Protein AF-A0A6N8GFY6-F1 (afdb_monomer)

Solvent-accessible surface area (backbone atoms only — not comparable to full-atom values): 4892 Å² total; per-residue (Å²): 131,88,86,78,85,70,82,52,67,38,44,49,67,46,78,47,80,46,78,47,75,58,65,100,85,55,84,37,35,30,35,39,39,32,27,22,64,82,68,77,42,78,45,80,47,80,32,52,52,93,48,36,66,59,54,51,50,53,58,73,54,30,81,47,41,33,35,31,71,82,76,74,43,78,44,70,38,72,68,79,130

Foldseek 3Di:
DDDDPDFPKWWFDDWDWDWDDDDDPDFTWIWIWTQTPPNPDIDTDIGTPVCVVVVVVLVVQAPTWMARPVVRDIDGPPRDD

Radius of gyration: 14.54 Å; Cα contacts (8 Å, |Δi|>4): 140; chains: 1; bounding box: 29×36×41 Å

pLDDT: mean 83.51, std 15.33, range [45.34, 96.62]

Sequence (81 aa):
MPAGQGKNIRRVTSVDVIRSRQGDGDAGSYTFELTLDDGVEEYLLVVPESEASTVARLIQHSSSMQLDKNTDDLIFEKYGG

Secondary structure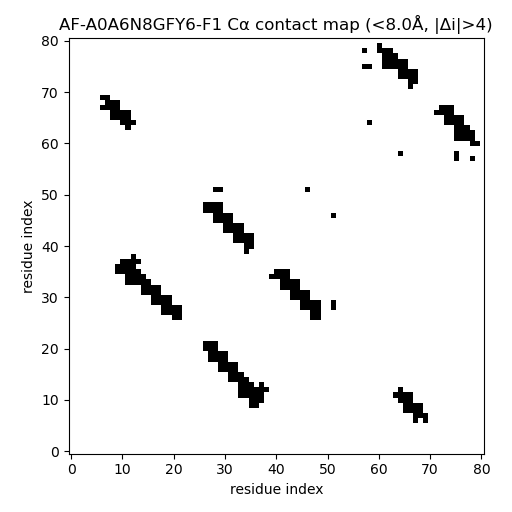 (DSSP, 8-state):
--------EEEEEEEEEEEE--STTSPPEEEEEEEETTTTEEEEEEEEHHHHHHHHHHHHH-SEEEEETTTTEEEEES---

Structure (mmCIF, N/CA/C/O backbone):
data_AF-A0A6N8GFY6-F1
#
_entry.id   AF-A0A6N8GFY6-F1
#
loop_
_atom_site.group_PDB
_atom_site.id
_atom_site.type_symbol
_atom_site.label_atom_id
_atom_site.label_alt_id
_atom_site.label_comp_id
_atom_site.label_asym_id
_atom_site.label_entity_id
_atom_site.label_seq_id
_atom_site.pdbx_PDB_ins_code
_atom_site.Cartn_x
_atom_site.Cartn_y
_atom_site.Cartn_z
_atom_site.occupancy
_atom_site.B_iso_or_equiv
_atom_site.auth_seq_id
_atom_site.auth_comp_id
_atom_site.auth_asym_id
_atom_site.auth_atom_id
_atom_site.pdbx_PDB_model_num
ATOM 1 N N . MET A 1 1 ? -2.607 30.327 13.931 1.00 45.47 1 MET A N 1
ATOM 2 C CA . MET A 1 1 ? -2.781 29.048 13.209 1.00 45.47 1 MET A CA 1
ATOM 3 C C . MET A 1 1 ? -4.225 28.998 12.738 1.00 45.47 1 MET A C 1
ATOM 5 O O . MET A 1 1 ? -5.082 29.210 13.591 1.00 45.47 1 MET A O 1
ATOM 9 N N . PRO A 1 2 ? -4.530 28.834 11.439 1.00 45.97 2 PRO A N 1
ATOM 10 C CA . PRO A 1 2 ? -5.914 28.666 11.031 1.00 45.97 2 PRO A CA 1
ATOM 11 C C . PRO A 1 2 ? -6.398 27.279 11.468 1.00 45.97 2 PRO A C 1
ATOM 13 O O . PRO A 1 2 ? -5.666 26.294 11.395 1.00 45.97 2 PRO A O 1
ATOM 16 N N . ALA A 1 3 ? -7.616 27.247 11.997 1.00 45.78 3 ALA A N 1
ATOM 17 C CA . ALA A 1 3 ? -8.292 26.056 12.476 1.00 45.78 3 ALA A CA 1
ATOM 18 C C . ALA A 1 3 ? -8.770 25.185 11.300 1.00 45.78 3 ALA A C 1
ATOM 20 O O . ALA A 1 3 ? -9.351 25.708 10.353 1.00 45.78 3 ALA A O 1
ATOM 21 N N . GLY A 1 4 ? -8.601 23.861 11.408 1.00 49.59 4 GLY A N 1
ATOM 22 C CA . GLY A 1 4 ? -9.551 22.921 10.804 1.00 49.59 4 GLY A CA 1
ATOM 23 C C . GLY A 1 4 ? -9.189 22.194 9.504 1.00 49.59 4 GLY A C 1
ATOM 24 O O . GLY A 1 4 ? -10.110 21.862 8.768 1.00 49.59 4 GLY A O 1
ATOM 25 N N . GLN A 1 5 ? -7.931 21.836 9.228 1.00 54.44 5 GLN A N 1
ATOM 26 C CA . GLN A 1 5 ? -7.707 20.652 8.378 1.00 54.44 5 GLN A CA 1
ATOM 27 C C . GLN A 1 5 ? -7.849 19.409 9.260 1.00 54.44 5 GLN A C 1
ATOM 29 O O . GLN A 1 5 ? -6.899 18.964 9.901 1.00 54.44 5 GLN A O 1
ATOM 34 N N . GLY A 1 6 ? -9.081 18.905 9.380 1.00 60.53 6 GLY A N 1
ATOM 35 C CA . GLY A 1 6 ? -9.318 17.592 9.974 1.00 60.53 6 GLY A CA 1
ATOM 36 C C . GLY A 1 6 ? -8.462 16.566 9.235 1.00 60.53 6 GLY A C 1
ATOM 37 O O . GLY A 1 6 ? -8.429 16.564 8.003 1.00 60.53 6 GLY A O 1
ATOM 38 N N . LYS A 1 7 ? -7.716 15.742 9.972 1.00 68.38 7 LYS A N 1
ATOM 39 C CA . LYS A 1 7 ? -6.887 14.701 9.361 1.00 68.38 7 LYS A CA 1
ATOM 40 C C . LYS A 1 7 ? -7.807 13.775 8.550 1.00 68.38 7 LYS A C 1
ATOM 42 O O . LYS A 1 7 ? -8.726 13.197 9.128 1.00 68.38 7 LYS A O 1
ATOM 47 N N . ASN A 1 8 ? -7.606 13.670 7.236 1.00 88.62 8 ASN A N 1
ATOM 48 C CA . ASN A 1 8 ? -8.399 12.798 6.362 1.00 88.62 8 ASN A CA 1
ATOM 49 C C . ASN A 1 8 ? -7.720 11.430 6.289 1.00 88.62 8 ASN A C 1
ATOM 51 O O . ASN A 1 8 ?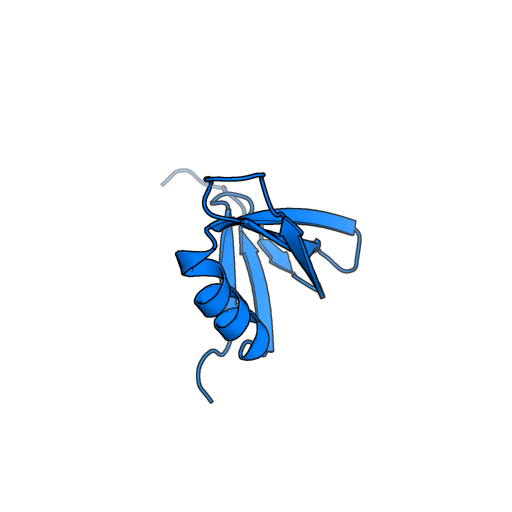 -7.196 11.027 5.253 1.00 88.62 8 ASN A O 1
ATOM 55 N N . ILE A 1 9 ? -7.675 10.768 7.443 1.00 90.62 9 ILE A N 1
ATOM 56 C CA . ILE A 1 9 ? -6.998 9.487 7.610 1.00 90.62 9 ILE A CA 1
ATOM 57 C C . ILE A 1 9 ? -7.971 8.360 7.304 1.00 90.62 9 ILE A C 1
ATOM 59 O O . ILE A 1 9 ? -9.062 8.311 7.874 1.00 90.62 9 ILE A O 1
ATOM 63 N N . ARG A 1 10 ? -7.544 7.441 6.443 1.00 94.56 10 ARG A N 1
ATOM 64 C CA . ARG A 1 10 ? -8.262 6.210 6.115 1.00 94.56 10 ARG A CA 1
ATOM 65 C C . ARG A 1 10 ? -7.492 5.007 6.602 1.00 94.56 10 ARG A C 1
AT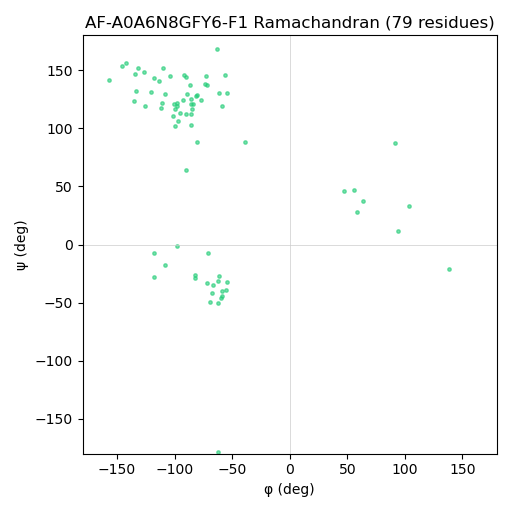OM 67 O O . ARG A 1 10 ? -6.266 4.969 6.499 1.00 94.56 10 ARG A O 1
ATOM 74 N N . ARG A 1 11 ? -8.198 4.009 7.123 1.00 94.88 11 ARG A N 1
ATOM 75 C CA . ARG A 1 11 ? -7.569 2.748 7.512 1.00 94.88 11 ARG A CA 1
ATOM 76 C C . ARG A 1 11 ? -7.372 1.896 6.270 1.00 94.88 11 ARG A C 1
ATOM 78 O O . ARG A 1 11 ? -8.338 1.637 5.564 1.00 94.88 11 ARG A O 1
ATOM 85 N N . VAL A 1 12 ? -6.160 1.399 6.047 1.00 95.81 12 VAL A N 1
ATOM 86 C CA . VAL A 1 12 ? -5.925 0.378 5.020 1.00 95.81 12 VAL A CA 1
ATOM 87 C C . VAL A 1 12 ? -6.305 -0.982 5.600 1.00 95.81 12 VAL A C 1
ATOM 89 O O . VAL A 1 12 ? -5.875 -1.353 6.695 1.00 95.81 12 VAL A O 1
ATOM 92 N N . THR A 1 13 ? -7.147 -1.705 4.875 1.00 95.19 13 THR A N 1
ATOM 93 C CA . THR A 1 13 ? -7.778 -2.960 5.314 1.00 95.19 13 THR A CA 1
ATOM 94 C C . THR A 1 13 ? -7.387 -4.147 4.444 1.00 95.19 13 THR A C 1
ATOM 96 O O . THR A 1 13 ? -7.292 -5.260 4.955 1.00 95.19 13 THR A O 1
ATOM 99 N N . SER A 1 14 ? -7.058 -3.901 3.175 1.00 94.75 14 SER A N 1
ATOM 100 C CA . SER A 1 14 ? -6.429 -4.868 2.273 1.00 94.75 14 SER A CA 1
ATOM 101 C C . SER A 1 14 ? -5.407 -4.168 1.383 1.00 94.75 14 SER A C 1
ATOM 103 O O . SER A 1 14 ? -5.488 -2.954 1.174 1.00 94.75 14 SER A O 1
ATOM 105 N N . VAL A 1 15 ? -4.443 -4.942 0.888 1.00 94.75 15 VAL A N 1
ATOM 106 C CA . VAL A 1 15 ? -3.494 -4.514 -0.137 1.00 94.75 15 VAL A CA 1
ATOM 107 C C . VAL A 1 15 ? -3.345 -5.611 -1.177 1.00 94.75 15 VAL A C 1
ATOM 109 O O . VAL A 1 15 ? -2.904 -6.713 -0.849 1.00 94.75 15 VAL A O 1
ATOM 112 N N . ASP A 1 16 ? -3.601 -5.259 -2.429 1.00 94.69 16 ASP A N 1
ATOM 113 C CA . ASP A 1 16 ? -3.313 -6.084 -3.594 1.00 94.69 16 ASP A CA 1
ATOM 114 C C . ASP A 1 16 ? -2.162 -5.479 -4.405 1.00 94.69 16 ASP A C 1
ATOM 116 O O . ASP A 1 16 ? -1.905 -4.275 -4.367 1.00 94.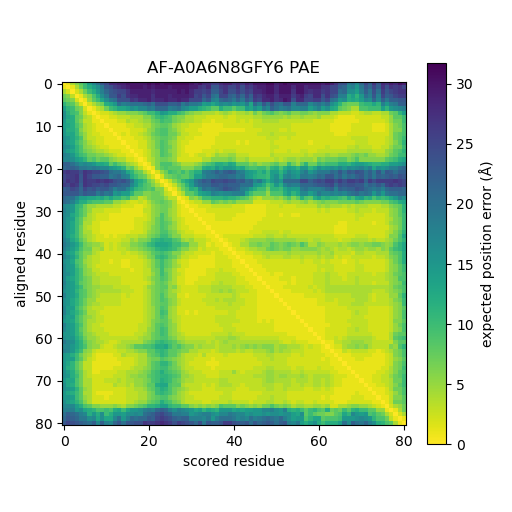69 16 ASP A O 1
ATOM 120 N N . VAL A 1 17 ? -1.406 -6.323 -5.114 1.00 92.38 17 VAL A N 1
ATOM 121 C CA . VAL A 1 17 ? -0.220 -5.887 -5.864 1.00 92.38 17 VAL A CA 1
ATOM 122 C C . VAL A 1 17 ? -0.324 -6.313 -7.316 1.00 92.38 17 VAL A C 1
ATOM 124 O O . VAL A 1 17 ? -0.324 -7.501 -7.640 1.00 92.38 17 VAL A O 1
ATOM 127 N N . ILE A 1 18 ? -0.316 -5.326 -8.204 1.00 90.50 18 ILE A N 1
ATOM 128 C CA . ILE A 1 18 ? -0.352 -5.513 -9.648 1.00 90.50 18 ILE A CA 1
ATOM 129 C C . ILE A 1 18 ? 0.993 -5.074 -10.217 1.00 90.50 18 ILE A C 1
ATOM 131 O O . ILE A 1 18 ? 1.379 -3.908 -10.135 1.00 90.50 18 ILE A O 1
ATOM 135 N N . ARG A 1 19 ? 1.724 -6.007 -10.830 1.00 84.94 19 ARG A N 1
ATOM 136 C CA . ARG A 1 19 ? 2.933 -5.669 -11.586 1.00 84.94 19 ARG A CA 1
ATOM 137 C C . ARG A 1 19 ? 2.536 -5.261 -12.997 1.00 84.94 19 ARG A C 1
ATOM 139 O O . ARG A 1 19 ? 2.057 -6.098 -13.760 1.00 84.94 19 ARG A O 1
ATOM 146 N N . SER A 1 20 ? 2.808 -4.017 -13.370 1.00 79.38 20 SER A N 1
ATOM 147 C CA . SER A 1 20 ? 2.712 -3.594 -14.761 1.00 79.38 20 SER A CA 1
ATOM 148 C C . SER A 1 20 ? 4.082 -3.758 -15.429 1.00 79.38 20 SER A C 1
ATOM 150 O O . SER A 1 20 ? 5.111 -3.291 -14.937 1.00 79.38 20 SER A O 1
ATOM 152 N N . ARG A 1 21 ? 4.120 -4.510 -16.532 1.00 66.56 21 ARG A N 1
ATOM 153 C CA . ARG A 1 21 ? 5.267 -4.529 -17.444 1.00 66.56 21 ARG A CA 1
ATOM 154 C C . ARG A 1 21 ? 4.901 -3.615 -18.606 1.00 66.56 21 ARG A C 1
ATOM 156 O O . ARG A 1 21 ? 4.098 -4.015 -19.445 1.00 66.56 21 ARG A O 1
ATOM 163 N N . GLN A 1 22 ? 5.426 -2.392 -18.633 1.00 61.31 22 GLN A N 1
ATOM 164 C CA . GLN A 1 22 ? 5.465 -1.636 -19.886 1.00 61.31 22 GLN A CA 1
ATOM 165 C C . GLN A 1 22 ? 6.548 -2.260 -20.783 1.00 61.31 22 GLN A C 1
ATOM 167 O O . GLN A 1 22 ? 7.487 -2.869 -20.277 1.00 61.31 22 GLN A O 1
ATOM 172 N N . GLY A 1 23 ? 6.316 -2.266 -22.098 1.00 58.50 23 GLY A N 1
ATOM 173 C CA . GLY A 1 23 ? 7.080 -3.047 -23.081 1.00 58.50 23 GLY A CA 1
ATOM 174 C C . GLY A 1 23 ? 8.571 -2.694 -23.198 1.00 58.50 23 GLY A C 1
ATOM 175 O O . GLY A 1 23 ? 9.081 -1.846 -22.474 1.00 58.50 23 GLY A O 1
ATOM 176 N N . ASP A 1 24 ? 9.246 -3.388 -24.125 1.00 52.91 24 ASP A N 1
ATOM 177 C CA . ASP A 1 24 ? 10.704 -3.454 -24.337 1.00 52.91 24 ASP A CA 1
ATOM 178 C C . ASP A 1 24 ? 11.463 -2.124 -24.140 1.00 52.91 24 ASP A C 1
ATOM 180 O O . ASP A 1 24 ? 11.724 -1.392 -25.095 1.00 52.91 24 ASP A O 1
ATOM 184 N N . GLY A 1 25 ? 11.878 -1.842 -22.900 1.00 60.47 25 GLY A N 1
ATOM 185 C CA . GLY A 1 25 ? 12.841 -0.783 -22.582 1.00 60.47 25 GLY A CA 1
ATOM 186 C C . GLY A 1 25 ? 12.536 0.066 -21.347 1.00 60.47 25 GLY A C 1
ATOM 187 O O . GLY A 1 25 ? 13.475 0.638 -20.795 1.00 60.47 25 GLY A O 1
ATOM 188 N N . ASP A 1 26 ? 11.284 0.121 -20.883 1.00 60.03 26 ASP A N 1
ATOM 189 C CA . ASP A 1 26 ? 10.911 0.941 -19.722 1.00 60.03 26 ASP A CA 1
ATOM 190 C C . ASP A 1 26 ? 11.030 0.167 -18.399 1.00 60.03 26 ASP A C 1
ATOM 192 O O . ASP A 1 26 ? 10.754 -1.033 -18.319 1.00 60.03 26 ASP A O 1
ATOM 196 N N . ALA A 1 27 ? 11.452 0.861 -17.335 1.00 65.50 27 ALA A N 1
ATOM 197 C CA . ALA A 1 27 ? 11.449 0.299 -15.987 1.00 65.50 27 ALA A CA 1
ATOM 198 C C . ALA A 1 27 ? 10.004 -0.038 -15.591 1.00 65.50 27 ALA A C 1
ATOM 200 O O . ALA A 1 27 ? 9.107 0.792 -15.747 1.00 65.50 27 ALA A O 1
ATOM 201 N N . GLY A 1 28 ? 9.763 -1.254 -15.093 1.00 77.31 28 GLY A N 1
ATOM 202 C CA . GLY A 1 28 ? 8.422 -1.656 -14.686 1.00 77.31 28 GLY A CA 1
ATOM 203 C C . GLY A 1 28 ? 7.896 -0.796 -13.534 1.00 77.31 28 GLY A C 1
ATOM 204 O O . GLY A 1 28 ? 8.637 -0.074 -12.860 1.00 77.31 28 GLY A O 1
ATOM 205 N N . SER A 1 29 ? 6.602 -0.910 -13.254 1.00 86.12 29 SER A N 1
ATOM 206 C CA . SER A 1 29 ? 6.017 -0.329 -12.045 1.00 86.12 29 SER A CA 1
ATOM 207 C C . SER A 1 29 ? 5.139 -1.342 -11.332 1.00 86.12 29 SER A C 1
ATOM 209 O O . SER A 1 29 ? 4.583 -2.270 -11.931 1.00 86.12 29 SER A O 1
ATOM 211 N N . TYR A 1 30 ? 5.035 -1.171 -10.022 1.00 91.56 30 TYR A N 1
ATOM 212 C CA . TYR A 1 30 ? 4.111 -1.920 -9.191 1.00 91.56 30 TYR A CA 1
ATOM 213 C C . TYR A 1 30 ? 3.008 -0.971 -8.756 1.00 91.56 30 TYR A C 1
ATOM 215 O O . TYR A 1 30 ? 3.278 0.127 -8.283 1.00 91.56 30 TYR A O 1
ATOM 223 N N . THR A 1 31 ? 1.765 -1.388 -8.937 1.00 93.25 31 THR A N 1
ATOM 224 C CA . THR A 1 31 ? 0.609 -0.704 -8.367 1.00 93.25 31 THR A CA 1
ATOM 225 C C . THR A 1 31 ? 0.182 -1.479 -7.135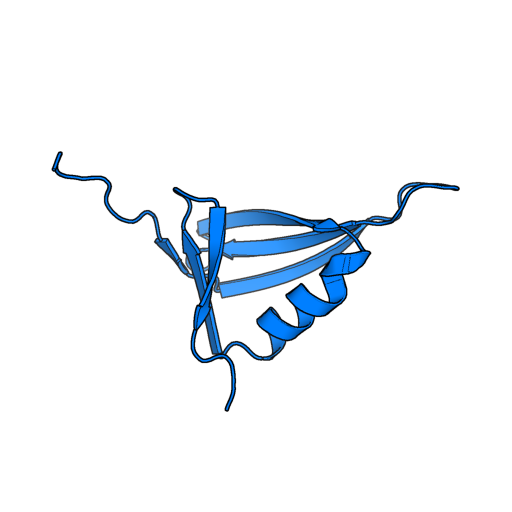 1.00 93.25 31 THR A C 1
ATOM 227 O O . THR A 1 31 ? -0.107 -2.671 -7.229 1.00 93.25 31 THR A O 1
ATOM 230 N N . PHE A 1 32 ? 0.191 -0.809 -5.988 1.00 93.75 32 PHE A N 1
ATOM 231 C CA . PHE A 1 32 ? -0.387 -1.307 -4.751 1.00 93.75 32 PHE A CA 1
ATOM 232 C C . PHE A 1 32 ? -1.801 -0.744 -4.655 1.00 93.75 32 PHE A C 1
ATOM 234 O O . PHE A 1 32 ? -1.987 0.469 -4.550 1.00 93.75 32 PHE A O 1
ATOM 241 N N . GLU A 1 33 ? -2.789 -1.619 -4.744 1.00 95.56 33 GLU A N 1
ATOM 242 C CA . GLU A 1 33 ? -4.195 -1.280 -4.595 1.00 95.56 33 GLU A CA 1
ATOM 243 C C . GLU A 1 33 ? -4.564 -1.410 -3.121 1.00 95.56 33 GLU A C 1
ATOM 245 O O . GLU A 1 33 ? -4.506 -2.494 -2.544 1.00 95.56 33 GLU A O 1
ATOM 250 N N . LEU A 1 34 ? -4.857 -0.279 -2.487 1.00 95.69 34 LEU A N 1
ATOM 251 C CA . LEU A 1 34 ? -5.187 -0.192 -1.073 1.00 95.69 34 LEU A CA 1
ATOM 252 C C . LEU A 1 34 ? -6.705 -0.147 -0.923 1.00 95.69 34 LEU A C 1
ATOM 254 O O . LEU A 1 34 ? -7.344 0.810 -1.361 1.00 95.69 34 LEU A O 1
ATOM 258 N N . THR A 1 35 ? -7.276 -1.131 -0.238 1.00 96.62 35 THR A N 1
ATOM 259 C CA . THR A 1 35 ? -8.679 -1.085 0.179 1.00 96.62 35 THR A CA 1
ATOM 260 C C . THR A 1 35 ? -8.788 -0.309 1.486 1.00 96.62 35 THR A C 1
ATOM 262 O O . THR A 1 35 ? -8.195 -0.689 2.502 1.00 96.62 35 THR A O 1
ATOM 265 N N . LEU A 1 36 ? -9.557 0.774 1.481 1.00 95.50 36 LEU A N 1
ATOM 266 C CA . LEU A 1 36 ? -9.720 1.703 2.591 1.00 95.50 36 LEU A CA 1
ATOM 267 C C . LEU A 1 36 ? -11.058 1.501 3.310 1.00 95.50 36 LEU A C 1
ATOM 269 O O . LEU A 1 36 ? -12.074 1.205 2.680 1.00 95.50 36 LEU A O 1
ATOM 273 N N . ASP A 1 37 ? -11.046 1.699 4.630 1.00 93.62 37 ASP A N 1
ATOM 274 C CA . ASP A 1 37 ? -12.229 1.705 5.500 1.00 93.62 37 ASP A CA 1
ATOM 275 C C . ASP A 1 37 ? -13.176 0.503 5.245 1.00 93.62 37 ASP A C 1
ATOM 277 O O . ASP A 1 37 ? -14.386 0.669 5.131 1.00 93.62 37 ASP A O 1
ATOM 281 N N . ASP A 1 38 ? -12.613 -0.709 5.136 1.00 91.94 38 ASP A N 1
ATOM 282 C CA . ASP A 1 38 ? -13.320 -1.986 4.912 1.00 91.94 38 ASP A CA 1
ATOM 283 C C . ASP A 1 38 ? -14.076 -2.071 3.566 1.00 91.94 38 ASP A C 1
ATOM 285 O O . ASP A 1 38 ? -15.158 -2.652 3.471 1.00 91.94 38 ASP A O 1
ATOM 289 N N . GLY A 1 39 ? -13.493 -1.510 2.502 1.00 88.75 39 GLY A N 1
ATOM 290 C CA . GLY A 1 39 ? -14.039 -1.594 1.138 1.00 88.75 39 GLY A CA 1
ATOM 291 C C . GLY A 1 39 ? -14.924 -0.419 0.742 1.00 88.75 39 GLY A C 1
ATOM 292 O O . GLY A 1 39 ? -15.607 -0.478 -0.277 1.00 88.75 39 GLY A O 1
ATOM 293 N N . VAL A 1 40 ? -14.926 0.651 1.537 1.00 93.38 40 VAL A N 1
ATOM 294 C CA . VAL A 1 40 ? -15.648 1.890 1.214 1.00 93.38 40 VAL A CA 1
ATOM 295 C C . VAL A 1 40 ? -14.957 2.654 0.086 1.00 93.38 40 VAL A C 1
ATOM 297 O O . VAL A 1 40 ? -15.628 3.313 -0.709 1.00 93.38 40 VAL A O 1
ATOM 300 N N . GLU A 1 41 ? -13.629 2.583 0.016 1.00 92.38 41 GLU A N 1
ATOM 301 C CA . GLU A 1 41 ? -12.833 3.288 -0.984 1.00 92.38 41 GLU A CA 1
ATOM 302 C C . GLU A 1 41 ? -11.609 2.462 -1.402 1.00 92.38 41 GLU A C 1
ATOM 304 O O . GLU A 1 41 ? -11.095 1.654 -0.631 1.00 92.38 41 GLU A O 1
ATOM 309 N N . GLU A 1 42 ? -11.126 2.692 -2.620 1.00 93.50 42 GLU A N 1
ATOM 310 C CA . GLU A 1 42 ? -9.886 2.128 -3.149 1.00 93.50 42 GLU A CA 1
ATOM 311 C C . GLU A 1 42 ? -8.902 3.254 -3.469 1.00 93.50 42 GLU A C 1
ATOM 313 O O . GLU A 1 42 ? -9.291 4.332 -3.928 1.00 93.50 42 GLU A O 1
ATOM 318 N N . TYR A 1 43 ? -7.615 3.007 -3.235 1.00 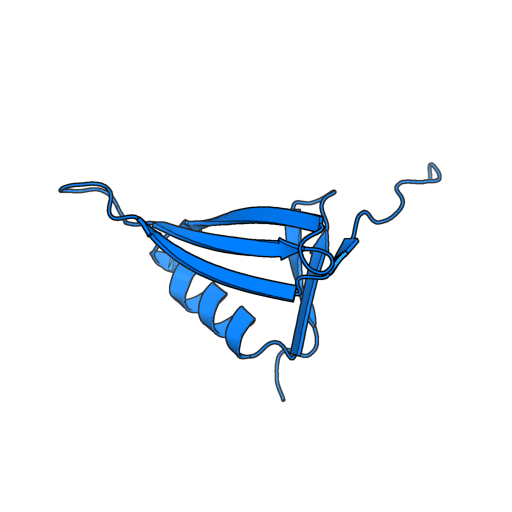93.44 43 TYR A N 1
ATOM 319 C CA . TYR A 1 43 ? -6.544 3.939 -3.566 1.00 93.44 43 TYR A CA 1
ATOM 320 C C . TYR A 1 43 ? -5.401 3.223 -4.278 1.00 93.44 43 TYR A C 1
ATOM 322 O O . TYR A 1 43 ? -4.922 2.189 -3.817 1.00 93.44 43 TYR A O 1
ATOM 330 N N . LEU A 1 44 ? -4.938 3.790 -5.392 1.00 93.31 44 LEU A N 1
ATOM 331 C CA . LEU A 1 44 ? -3.873 3.211 -6.207 1.00 93.31 44 LEU A CA 1
ATOM 332 C C . LEU A 1 44 ? -2.551 3.923 -5.933 1.00 93.31 44 LEU A C 1
ATOM 334 O O . LEU A 1 44 ? -2.349 5.066 -6.342 1.00 93.31 44 LEU A O 1
ATOM 338 N N . LEU A 1 45 ? -1.625 3.220 -5.287 1.00 91.75 45 LEU A N 1
ATOM 339 C CA . LEU A 1 45 ? -0.262 3.688 -5.078 1.00 91.75 45 LEU A CA 1
ATOM 340 C C . LEU A 1 45 ? 0.652 3.101 -6.159 1.00 91.75 45 LEU A C 1
ATOM 342 O O . LEU A 1 45 ? 0.996 1.918 -6.132 1.00 91.75 45 LEU A O 1
ATOM 346 N N . VAL A 1 46 ? 1.057 3.936 -7.115 1.00 90.94 46 VAL A N 1
ATOM 347 C CA . VAL A 1 46 ? 2.010 3.551 -8.163 1.00 90.94 46 VAL A CA 1
ATOM 348 C C . VAL A 1 46 ? 3.432 3.756 -7.653 1.00 90.94 46 VAL A C 1
ATOM 350 O O . VAL A 1 46 ? 3.823 4.868 -7.310 1.00 90.94 46 VAL A O 1
ATOM 353 N N . VAL A 1 47 ? 4.214 2.681 -7.632 1.00 90.56 47 VAL A N 1
ATOM 354 C CA . VAL A 1 47 ? 5.583 2.654 -7.114 1.00 90.56 47 VAL A CA 1
ATOM 355 C C . VAL A 1 47 ? 6.541 2.221 -8.229 1.00 90.56 47 VAL A C 1
ATOM 357 O O . VAL A 1 47 ? 6.298 1.198 -8.885 1.00 90.56 47 VAL A O 1
ATOM 360 N N . PRO A 1 48 ? 7.651 2.948 -8.452 1.00 90.81 48 PRO A N 1
ATOM 361 C CA . PRO A 1 48 ? 8.703 2.513 -9.366 1.00 90.81 48 PRO A CA 1
ATOM 362 C C . PRO A 1 48 ? 9.256 1.131 -8.986 1.00 90.81 48 PRO A C 1
ATOM 364 O O . PRO A 1 48 ? 9.389 0.809 -7.804 1.00 90.81 48 PRO A O 1
ATOM 367 N N . GLU A 1 49 ? 9.649 0.308 -9.964 1.00 89.25 49 GLU A N 1
ATOM 368 C CA . GLU A 1 49 ? 10.224 -1.024 -9.695 1.00 89.25 49 GLU A CA 1
ATOM 369 C C . GLU A 1 49 ? 11.435 -0.987 -8.744 1.00 89.25 49 GLU A C 1
ATOM 371 O O . GLU A 1 49 ? 11.593 -1.896 -7.927 1.00 89.25 49 GLU A O 1
ATOM 376 N N . SER A 1 50 ? 12.234 0.086 -8.772 1.00 90.88 50 SER A N 1
ATOM 377 C CA . SER A 1 50 ? 13.365 0.293 -7.856 1.00 90.88 50 SER A CA 1
ATOM 378 C C . SER A 1 50 ? 12.966 0.382 -6.379 1.00 90.88 50 SER A C 1
ATOM 380 O O . SER A 1 50 ? 13.768 0.050 -5.509 1.00 90.88 50 SER A O 1
ATOM 382 N N . GLU A 1 51 ? 11.738 0.807 -6.082 1.00 91.06 51 GLU A N 1
ATOM 383 C CA . GLU A 1 51 ? 11.239 1.050 -4.722 1.00 91.06 51 GLU A CA 1
ATOM 384 C C . GLU A 1 51 ? 10.215 0.001 -4.271 1.00 91.06 51 GLU A C 1
ATOM 386 O O . GLU A 1 51 ? 9.997 -0.188 -3.072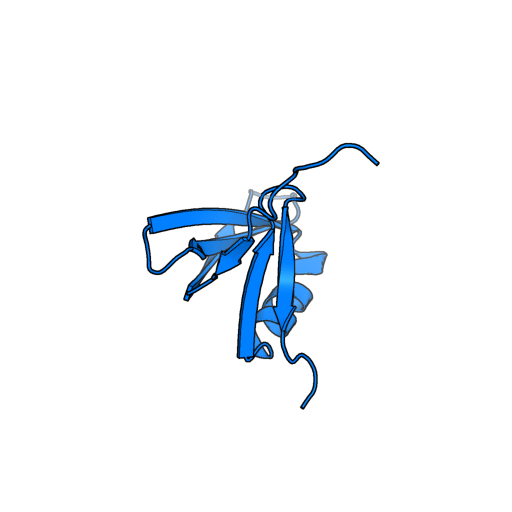 1.00 91.06 51 GLU A O 1
ATOM 391 N N . ALA A 1 52 ? 9.638 -0.746 -5.216 1.00 90.75 52 ALA A N 1
ATOM 392 C CA . ALA A 1 52 ? 8.567 -1.705 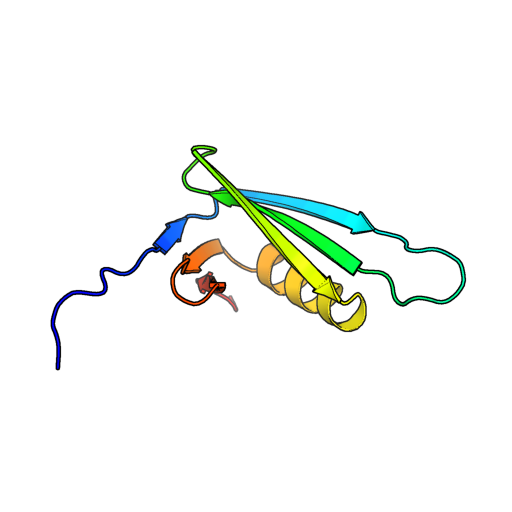-4.966 1.00 90.75 52 ALA A CA 1
ATOM 393 C C . ALA A 1 52 ? 8.921 -2.753 -3.900 1.00 90.75 52 ALA A C 1
ATOM 395 O O . ALA A 1 52 ? 8.090 -3.088 -3.058 1.00 90.75 52 ALA A O 1
ATOM 396 N N . SER A 1 53 ? 10.164 -3.250 -3.893 1.00 91.62 53 SER A N 1
ATOM 397 C CA . SER A 1 53 ? 10.604 -4.231 -2.890 1.00 91.62 53 SER A CA 1
ATOM 398 C C . SER A 1 53 ? 10.659 -3.654 -1.472 1.00 91.62 53 SER A C 1
ATOM 400 O O . SER A 1 53 ? 10.332 -4.354 -0.512 1.00 91.62 53 SER A O 1
ATOM 402 N N . THR A 1 54 ? 11.028 -2.379 -1.333 1.00 92.88 54 THR A N 1
ATOM 403 C CA . THR A 1 54 ? 11.051 -1.673 -0.049 1.00 92.88 54 THR A CA 1
ATOM 404 C C . THR A 1 54 ? 9.630 -1.464 0.451 1.00 92.88 54 THR A C 1
ATOM 406 O O . THR A 1 54 ? 9.327 -1.843 1.580 1.00 92.88 54 THR A O 1
ATOM 409 N N . VAL A 1 55 ? 8.738 -0.954 -0.404 1.00 91.75 55 VAL A N 1
ATOM 410 C CA . VAL A 1 55 ? 7.324 -0.742 -0.058 1.00 91.75 55 VAL A CA 1
ATOM 411 C C . VAL A 1 55 ? 6.650 -2.060 0.329 1.00 91.75 55 VAL A C 1
ATOM 413 O O . VAL A 1 55 ? 6.026 -2.138 1.383 1.00 91.75 55 VAL A O 1
ATOM 416 N N . ALA A 1 56 ? 6.858 -3.133 -0.440 1.00 91.12 56 ALA A N 1
ATOM 417 C CA . ALA A 1 56 ? 6.308 -4.449 -0.118 1.00 91.12 56 ALA A CA 1
ATOM 418 C C . ALA A 1 56 ? 6.773 -4.966 1.256 1.00 91.12 56 ALA A C 1
ATOM 420 O O . ALA A 1 56 ? 5.968 -5.517 2.004 1.00 91.12 56 ALA A O 1
ATOM 421 N N . ARG A 1 57 ? 8.046 -4.760 1.624 1.00 92.12 57 ARG A N 1
ATOM 422 C CA . ARG A 1 57 ? 8.559 -5.138 2.953 1.00 92.12 57 ARG A CA 1
ATOM 423 C C . ARG A 1 57 ? 7.946 -4.299 4.071 1.00 92.12 57 ARG A C 1
ATOM 425 O O . ARG A 1 57 ? 7.601 -4.860 5.106 1.00 92.12 57 ARG A O 1
ATOM 432 N N . LEU A 1 58 ? 7.792 -2.987 3.875 1.00 92.12 58 LEU A N 1
ATOM 433 C CA . LEU A 1 58 ? 7.123 -2.118 4.851 1.00 92.12 58 LEU A CA 1
ATOM 434 C C . LEU A 1 58 ? 5.688 -2.593 5.113 1.00 92.12 58 LEU A C 1
ATOM 436 O O . LEU A 1 58 ? 5.295 -2.725 6.269 1.00 92.12 58 LEU A O 1
ATOM 440 N N . ILE A 1 59 ? 4.953 -2.934 4.050 1.00 91.31 59 ILE A N 1
ATOM 441 C CA . ILE A 1 59 ? 3.589 -3.473 4.130 1.00 91.31 59 ILE A CA 1
ATOM 442 C C . ILE A 1 59 ? 3.569 -4.816 4.870 1.00 91.31 59 ILE A C 1
ATOM 444 O O . ILE A 1 59 ? 2.812 -4.979 5.822 1.00 91.31 59 ILE A O 1
ATOM 448 N N . GLN A 1 60 ? 4.431 -5.764 4.486 1.00 90.12 60 GLN A N 1
ATOM 449 C CA . GLN A 1 60 ? 4.489 -7.103 5.092 1.00 90.12 60 GLN A CA 1
ATOM 450 C C . GLN A 1 60 ? 4.849 -7.091 6.582 1.00 90.12 60 GLN A C 1
ATOM 452 O O . GLN A 1 60 ? 4.422 -7.974 7.324 1.00 90.12 60 GLN A O 1
ATOM 457 N N . HIS A 1 61 ? 5.657 -6.124 7.016 1.00 90.88 61 HIS A N 1
ATOM 458 C CA . HIS A 1 61 ? 6.109 -6.016 8.402 1.00 90.88 61 HIS A CA 1
ATOM 459 C C . HIS A 1 61 ? 5.293 -5.031 9.243 1.00 90.88 61 HIS A C 1
ATOM 461 O O . HIS A 1 61 ? 5.567 -4.879 10.433 1.00 90.88 61 HIS A O 1
ATOM 467 N N . SER A 1 62 ? 4.296 -4.368 8.659 1.00 88.38 62 SER A N 1
ATOM 468 C CA . SER A 1 62 ? 3.406 -3.483 9.397 1.00 88.38 62 SER A CA 1
ATOM 469 C C . SER A 1 62 ? 2.235 -4.260 9.995 1.00 88.38 62 SER A C 1
ATOM 471 O O . SER A 1 62 ? 1.639 -5.125 9.359 1.00 88.38 62 SER A O 1
ATOM 473 N N . SER A 1 63 ? 1.889 -3.943 11.244 1.00 86.25 63 SER A N 1
ATOM 474 C CA . SER A 1 63 ? 0.697 -4.510 11.895 1.00 86.25 63 SER A CA 1
ATOM 475 C C . SER A 1 63 ? -0.588 -3.768 11.512 1.00 86.25 63 SER A C 1
ATOM 477 O O . SER A 1 63 ? -1.679 -4.329 11.606 1.00 86.25 63 SER A O 1
ATOM 479 N N . SER A 1 64 ? -0.469 -2.493 11.141 1.00 90.75 64 SER A N 1
ATOM 480 C CA . SER A 1 64 ? -1.575 -1.627 10.736 1.00 90.75 64 SER A CA 1
ATOM 481 C C . SER A 1 64 ? -1.060 -0.491 9.862 1.00 90.75 64 SER A C 1
ATOM 483 O O . SER A 1 64 ? -0.007 0.086 10.124 1.00 90.75 64 SER A O 1
ATOM 485 N N . MET A 1 65 ? -1.836 -0.143 8.839 1.00 94.31 65 MET A N 1
ATOM 486 C CA . MET A 1 65 ? -1.508 0.933 7.909 1.00 94.31 65 MET A CA 1
ATOM 487 C C . MET A 1 65 ? -2.657 1.931 7.807 1.00 94.31 65 MET A C 1
ATOM 489 O O . MET A 1 65 ? -3.835 1.574 7.924 1.00 94.31 65 MET A O 1
ATOM 493 N N . GLN A 1 66 ? -2.299 3.187 7.576 1.00 94.81 66 GLN A N 1
ATOM 494 C CA . GLN A 1 66 ? -3.225 4.296 7.388 1.00 94.81 66 GLN A CA 1
ATOM 495 C C . GLN A 1 66 ? -2.781 5.135 6.191 1.00 94.81 66 GLN A C 1
ATOM 497 O O . GLN A 1 66 ? -1.587 5.274 5.954 1.00 94.81 66 GLN A O 1
ATOM 502 N N . LEU A 1 67 ? -3.729 5.710 5.460 1.00 94.00 67 LEU A N 1
ATOM 503 C CA . LEU A 1 67 ? -3.464 6.658 4.382 1.00 94.00 67 LEU A CA 1
ATOM 504 C C . LEU A 1 67 ? -3.945 8.045 4.810 1.00 94.00 67 LEU A C 1
ATOM 506 O O . LEU A 1 67 ? -5.130 8.208 5.111 1.00 94.00 67 LEU A O 1
ATOM 510 N N . ASP A 1 68 ? -3.055 9.037 4.826 1.00 92.81 68 ASP A N 1
ATOM 511 C CA . ASP A 1 68 ? -3.460 10.440 4.930 1.00 92.81 68 ASP A CA 1
ATOM 512 C C . ASP A 1 68 ? -3.777 10.982 3.537 1.00 92.81 68 ASP A C 1
ATOM 514 O O . ASP A 1 68 ? -2.885 11.309 2.762 1.00 92.81 68 ASP A O 1
ATOM 518 N N . LYS A 1 69 ? -5.065 11.113 3.215 1.00 88.81 69 LYS A N 1
ATOM 519 C CA . LYS A 1 69 ? -5.518 11.609 1.906 1.00 88.81 69 LYS A CA 1
ATOM 520 C C . LYS A 1 69 ? -5.267 13.099 1.682 1.00 88.81 69 LYS A C 1
ATOM 522 O O . LYS A 1 69 ? -5.568 13.609 0.608 1.00 88.81 69 LYS A O 1
ATOM 527 N N . ASN A 1 70 ? -4.825 13.834 2.701 1.00 89.44 70 ASN A N 1
ATOM 528 C CA . ASN A 1 70 ? -4.454 15.233 2.514 1.00 89.44 70 ASN A CA 1
ATOM 529 C C . ASN A 1 70 ? -3.025 15.366 1.969 1.00 89.44 70 ASN A C 1
ATOM 531 O O . ASN A 1 70 ? -2.732 16.362 1.309 1.00 89.44 70 ASN A O 1
ATOM 535 N N . THR A 1 71 ? -2.148 14.407 2.277 1.00 89.25 71 THR A N 1
ATOM 536 C CA . THR A 1 71 ? -0.728 14.421 1.890 1.00 89.25 71 THR A CA 1
ATOM 537 C C . THR A 1 71 ? -0.329 13.264 0.977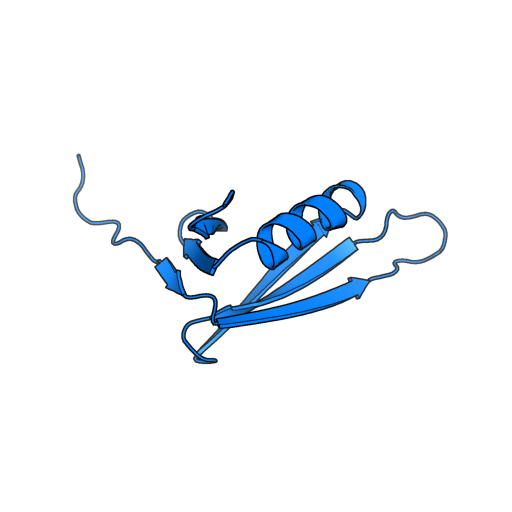 1.00 89.25 71 THR A C 1
ATOM 539 O O . THR A 1 71 ? 0.788 13.266 0.473 1.00 89.25 71 THR A O 1
ATOM 542 N N . ASP A 1 72 ? -1.236 12.312 0.749 1.00 88.06 72 ASP A N 1
ATOM 543 C CA . ASP A 1 72 ? -1.000 11.037 0.064 1.00 88.06 72 ASP A CA 1
ATOM 544 C C . ASP A 1 72 ? 0.086 10.176 0.739 1.00 88.06 72 ASP A C 1
ATOM 546 O O . ASP A 1 72 ? 0.731 9.335 0.108 1.00 88.06 72 ASP A O 1
ATOM 550 N N . ASP A 1 73 ? 0.259 10.347 2.055 1.00 90.12 73 ASP A N 1
ATOM 551 C CA . ASP A 1 73 ? 1.234 9.596 2.841 1.00 90.12 73 ASP A CA 1
ATOM 552 C C . ASP A 1 73 ? 0.659 8.260 3.322 1.00 90.12 73 ASP A C 1
ATOM 554 O O . ASP A 1 73 ? -0.350 8.206 4.035 1.00 90.12 73 ASP A O 1
ATOM 558 N N . LEU A 1 74 ? 1.362 7.170 3.000 1.00 92.06 74 LEU A N 1
ATOM 559 C CA . LEU A 1 74 ? 1.117 5.853 3.582 1.00 92.06 74 LEU A CA 1
ATOM 560 C C . LEU A 1 74 ? 1.893 5.715 4.899 1.00 92.06 74 LEU A C 1
ATOM 562 O O . LEU A 1 74 ? 3.123 5.668 4.931 1.00 92.06 74 LEU A O 1
ATOM 566 N N . ILE A 1 75 ? 1.154 5.640 6.000 1.00 91.94 75 ILE A N 1
ATOM 567 C CA . ILE A 1 75 ? 1.669 5.566 7.364 1.00 91.94 75 ILE A CA 1
ATOM 568 C C . ILE A 1 75 ? 1.675 4.103 7.810 1.00 91.94 75 ILE A C 1
ATOM 570 O O . ILE A 1 75 ? 0.630 3.453 7.873 1.00 91.94 75 ILE A O 1
ATOM 574 N N . PHE A 1 76 ? 2.856 3.605 8.170 1.00 90.69 76 PHE A N 1
ATOM 575 C CA . PHE A 1 76 ? 3.060 2.260 8.706 1.00 90.69 76 PHE A CA 1
ATOM 576 C C . PHE A 1 76 ? 3.181 2.326 10.227 1.00 90.69 76 PHE A C 1
ATOM 578 O O . PHE A 1 76 ? 4.125 2.909 10.762 1.00 90.69 76 PHE A O 1
ATOM 585 N N . GLU A 1 77 ? 2.253 1.706 10.948 1.00 83.06 77 GLU A N 1
ATOM 586 C CA . GLU A 1 77 ? 2.338 1.606 12.401 1.00 83.06 77 GLU A CA 1
ATOM 587 C C . GLU A 1 77 ? 3.052 0.311 12.814 1.00 83.06 77 GLU A C 1
ATOM 589 O O . GLU A 1 77 ? 2.919 -0.740 12.175 1.00 83.06 77 GLU A O 1
ATOM 594 N N . LYS A 1 78 ? 3.805 0.395 13.921 1.00 66.25 78 LYS A N 1
ATOM 595 C CA . LYS A 1 78 ? 4.551 -0.723 14.532 1.00 66.25 78 LYS A CA 1
ATOM 596 C C . LYS A 1 78 ? 5.532 -1.416 13.575 1.00 66.25 78 LYS A C 1
ATOM 598 O O . LYS A 1 78 ? 5.583 -2.640 13.509 1.00 66.25 78 LYS A O 1
ATOM 603 N N . TYR A 1 79 ? 6.320 -0.633 12.846 1.00 52.88 79 TYR A N 1
ATOM 604 C CA . TYR A 1 79 ? 7.444 -1.159 12.076 1.00 52.88 79 TYR A CA 1
ATOM 605 C C . TYR A 1 79 ? 8.635 -1.460 13.005 1.00 52.88 79 TYR A C 1
ATOM 607 O O . TYR A 1 79 ? 9.093 -0.567 13.716 1.00 52.88 79 TYR A O 1
ATOM 615 N N . GLY A 1 80 ? 9.133 -2.702 12.990 1.00 52.75 80 GLY A N 1
ATOM 616 C CA . GLY A 1 80 ? 10.245 -3.158 13.836 1.00 52.75 80 GLY A CA 1
ATOM 617 C C . GLY A 1 80 ? 9.780 -3.751 15.169 1.00 52.75 80 GLY A C 1
ATOM 618 O O . GLY A 1 80 ? 9.682 -3.041 16.169 1.00 52.75 80 GLY A O 1
ATOM 619 N N . GLY A 1 81 ? 9.487 -5.054 15.158 1.00 45.34 81 GLY A N 1
ATOM 620 C CA . GLY A 1 81 ? 9.416 -5.879 16.368 1.00 45.34 81 GLY A CA 1
ATOM 621 C C . GLY A 1 81 ? 10.794 -6.355 16.805 1.00 45.34 81 GLY A C 1
ATOM 622 O O . GLY A 1 81 ? 11.671 -6.485 15.920 1.00 45.34 81 GLY A O 1
#

Organism: NCBI:txid1038857

Nearest PDB structures (foldseek):
  7zi4-assembly1_D  TM=4.985E-01  e=6.967E-02  Homo sapiens
  1o7l-assembly1_B  TM=4.891E-01  e=3.891E-01  Escherichia coli
  1jjo-assembly1_D  TM=5.594E-01  e=3.032E+00  Mus musculus
  6m9y-assembly1_C  TM=3.937E-01  e=8.702E+00  Branchiostoma floridae
  5exc-assembly1_C  TM=3.091E-01  e=4.726E+00  Dendronephthya sp. SSAL-2002

Mean predicted aligned error: 7.28 Å